Protein AF-A0A522EUQ6-F1 (afdb_monomer)

Mean predicted aligned error: 9.96 Å

Sequence (94 aa):
MQTTETKQTPEKKFKAGAISATVWKNDGQKGSYKSVQLTRSFRDKAEKWKTTSSFRVTDLPKVALVANKAYEYLVINDGKQADSHDVEEIEDLL

Nearest PDB structures (foldseek):
  3hty-assembly4_D  TM=6.068E-01  e=5.707E-01  Bacteroides thetaiotaomicron VPI-5482
  3d2l-assembly1_A  TM=3.598E-01  e=3.786E-01  Exiguobacterium sibiricum 255-15
  8cht-assembly4_D  TM=3.993E-01  e=1.640E+00  Homo sapiens
  5tik-assembly3_C  TM=3.896E-01  e=2.331E+00  Plasmodium falciparum 3D7
  7pi2-assembly4_J  TM=3.970E-01  e=5.957E+00  Plasmodium falciparum 3D7

Radius of gyration: 18.84 Å; Cα contacts (8 Å, |Δi|>4): 112; chains: 1; bounding box: 29×41×67 Å

Structure (mmCIF, N/CA/C/O backbone):
data_AF-A0A522EUQ6-F1
#
_entry.id   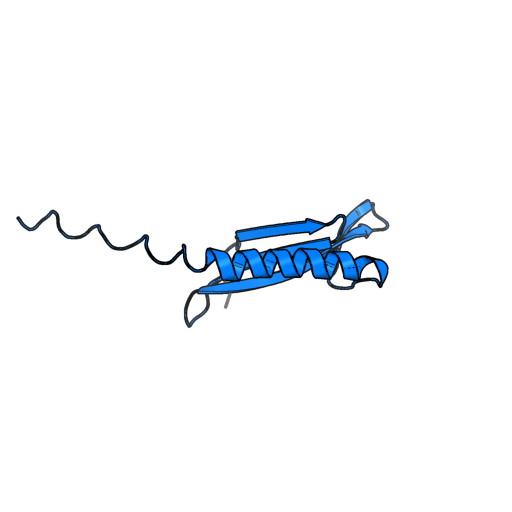AF-A0A522EUQ6-F1
#
loop_
_atom_site.group_PDB
_atom_site.id
_atom_site.type_symbol
_atom_site.label_atom_id
_atom_site.label_alt_id
_atom_site.label_comp_id
_atom_site.label_asym_id
_atom_site.label_entity_id
_atom_site.label_seq_id
_atom_site.pdbx_PDB_ins_code
_atom_site.Cartn_x
_atom_site.Cartn_y
_atom_site.Cartn_z
_atom_site.occupancy
_atom_site.B_iso_or_equiv
_atom_site.auth_seq_id
_atom_site.auth_comp_id
_atom_site.auth_asym_id
_atom_site.auth_atom_id
_atom_site.pdbx_PDB_model_num
ATOM 1 N N . MET A 1 1 ? 0.881 30.852 3.147 1.00 39.62 1 MET A N 1
ATOM 2 C CA . MET A 1 1 ? 0.655 29.991 4.325 1.00 39.62 1 MET A CA 1
ATOM 3 C C . MET A 1 1 ? 1.409 28.696 4.073 1.00 39.62 1 MET A C 1
ATOM 5 O O . MET A 1 1 ? 1.020 27.958 3.181 1.00 39.62 1 MET A O 1
ATOM 9 N N . GLN A 1 2 ? 2.558 28.499 4.720 1.00 33.56 2 GLN A N 1
ATOM 10 C CA . GLN A 1 2 ? 3.350 27.273 4.579 1.00 33.56 2 GLN A CA 1
ATOM 11 C C . GLN A 1 2 ? 2.752 26.229 5.523 1.00 33.56 2 GLN A C 1
ATOM 13 O O . GLN A 1 2 ? 2.841 26.376 6.737 1.00 33.56 2 GLN A O 1
ATOM 18 N N . THR A 1 3 ? 2.080 25.218 4.977 1.00 41.81 3 THR A N 1
ATOM 19 C CA . THR A 1 3 ? 1.713 24.018 5.732 1.00 41.81 3 THR A CA 1
ATOM 20 C C . THR A 1 3 ? 2.996 23.279 6.075 1.00 41.81 3 THR A C 1
ATOM 22 O O . THR A 1 3 ? 3.685 22.786 5.187 1.00 41.81 3 THR A O 1
ATOM 25 N N . THR A 1 4 ? 3.333 23.240 7.358 1.00 41.59 4 THR A N 1
ATOM 26 C CA . THR A 1 4 ? 4.375 22.377 7.909 1.00 41.59 4 THR A CA 1
ATOM 27 C C . THR A 1 4 ? 4.090 20.933 7.493 1.00 41.59 4 THR A C 1
ATOM 29 O O . THR A 1 4 ? 3.104 20.346 7.937 1.00 41.59 4 THR A O 1
ATOM 32 N N . GLU A 1 5 ? 4.917 20.366 6.610 1.00 48.22 5 GLU A N 1
ATOM 33 C CA . GLU A 1 5 ? 4.887 18.942 6.270 1.00 48.22 5 GLU A CA 1
ATOM 34 C C . GLU A 1 5 ? 5.374 18.141 7.482 1.00 48.22 5 GLU A C 1
ATOM 36 O O . GLU A 1 5 ? 6.545 17.779 7.598 1.00 48.22 5 GLU A O 1
ATOM 41 N N . THR A 1 6 ? 4.476 17.873 8.428 1.00 54.59 6 THR A N 1
ATOM 42 C CA . THR A 1 6 ? 4.728 16.870 9.457 1.00 54.59 6 THR A CA 1
ATOM 43 C C . THR A 1 6 ? 4.891 15.547 8.723 1.00 54.59 6 THR A C 1
ATOM 45 O O . THR A 1 6 ? 3.949 15.057 8.100 1.00 54.59 6 THR A O 1
ATOM 48 N N . LYS A 1 7 ? 6.111 15.002 8.716 1.00 58.16 7 LYS A N 1
ATOM 49 C CA . LYS A 1 7 ? 6.447 13.743 8.049 1.00 58.16 7 LYS A CA 1
ATOM 50 C C . LYS A 1 7 ? 5.663 12.609 8.708 1.00 58.16 7 LYS A C 1
ATOM 52 O O . LYS A 1 7 ? 6.133 11.984 9.655 1.00 58.16 7 LYS A O 1
ATOM 57 N N . GLN A 1 8 ? 4.453 12.374 8.210 1.00 74.69 8 GLN A N 1
ATOM 58 C CA . GLN A 1 8 ? 3.601 11.281 8.647 1.00 74.69 8 GLN A CA 1
ATOM 59 C C . GLN A 1 8 ? 4.374 9.984 8.412 1.00 74.69 8 GLN A C 1
ATOM 61 O O . GLN A 1 8 ? 4.913 9.752 7.327 1.00 74.69 8 GLN A O 1
ATOM 66 N N . THR A 1 9 ? 4.519 9.176 9.458 1.00 82.12 9 THR A N 1
ATOM 67 C CA . THR A 1 9 ? 5.195 7.880 9.366 1.00 82.12 9 THR A CA 1
ATOM 68 C C . THR A 1 9 ? 4.117 6.823 9.147 1.00 82.12 9 THR A C 1
ATOM 70 O O . THR A 1 9 ? 3.099 6.858 9.837 1.00 82.12 9 THR A O 1
ATOM 73 N N . PRO A 1 10 ? 4.279 5.902 8.183 1.00 90.81 10 PRO A N 1
ATOM 74 C CA . PRO A 1 10 ? 3.263 4.888 7.936 1.00 90.81 10 PRO A CA 1
ATOM 75 C C . PRO A 1 10 ? 3.097 3.992 9.168 1.00 90.81 10 PRO A C 1
ATOM 77 O O . PRO A 1 10 ? 4.070 3.416 9.651 1.00 90.81 10 PRO A O 1
ATOM 80 N N . GLU A 1 11 ? 1.858 3.841 9.634 1.00 93.62 11 GLU A N 1
ATOM 81 C CA . GLU A 1 11 ? 1.501 3.016 10.795 1.00 93.62 11 GLU A CA 1
ATOM 82 C C . GLU A 1 11 ? 1.748 1.531 10.498 1.00 93.62 11 GLU A C 1
ATOM 84 O O . GLU A 1 11 ? 2.326 0.794 11.298 1.00 93.62 11 GLU A O 1
ATOM 89 N N . LYS A 1 12 ? 1.352 1.078 9.301 1.00 95.88 12 LYS A N 1
ATOM 90 C CA . LYS A 1 12 ? 1.543 -0.310 8.870 1.00 95.88 12 LYS A CA 1
ATOM 91 C C . LYS A 1 12 ? 1.667 -0.416 7.359 1.00 95.88 12 LYS A C 1
ATOM 93 O O . LYS A 1 12 ? 1.065 0.350 6.614 1.00 95.88 12 LYS A O 1
ATOM 98 N N . LYS A 1 13 ? 2.414 -1.411 6.874 1.00 97.50 13 LYS A N 1
ATOM 99 C CA . LYS A 1 13 ? 2.505 -1.714 5.442 1.00 97.50 13 LYS A CA 1
ATOM 100 C C . LYS A 1 13 ? 2.400 -3.210 5.172 1.00 97.50 13 LYS A C 1
ATOM 102 O O . LYS A 1 13 ? 3.193 -3.990 5.693 1.00 97.50 13 LYS A O 1
ATOM 107 N N . PHE A 1 14 ? 1.470 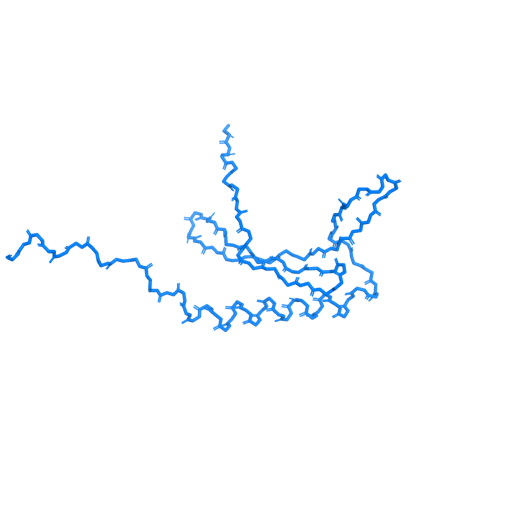-3.586 4.302 1.00 98.31 14 PHE A N 1
ATOM 108 C CA . PHE A 1 14 ? 1.291 -4.943 3.784 1.00 98.31 14 PHE A CA 1
ATOM 109 C C . PHE A 1 14 ? 1.832 -5.019 2.360 1.00 98.31 14 PHE A C 1
ATOM 111 O O . PHE A 1 14 ? 1.660 -4.077 1.584 1.00 98.31 14 PHE A O 1
ATOM 118 N N . LYS A 1 15 ? 2.498 -6.120 2.004 1.00 98.31 15 LYS A N 1
ATOM 119 C CA . LYS A 1 15 ? 3.102 -6.309 0.678 1.00 98.31 15 LYS A CA 1
ATOM 120 C C . LYS A 1 15 ? 2.782 -7.685 0.108 1.00 98.31 15 LYS A C 1
ATOM 122 O O . LYS A 1 15 ? 2.820 -8.676 0.826 1.00 98.31 15 LYS A O 1
ATOM 127 N N . ALA A 1 16 ? 2.561 -7.726 -1.201 1.00 98.31 16 ALA A N 1
ATOM 128 C CA . ALA A 1 16 ? 2.483 -8.937 -2.006 1.00 98.31 16 ALA A CA 1
ATOM 129 C C . ALA A 1 16 ? 3.238 -8.686 -3.323 1.00 98.31 16 ALA A C 1
ATOM 131 O O . ALA A 1 16 ? 2.714 -8.103 -4.277 1.00 98.31 16 ALA A O 1
ATOM 132 N N . GLY A 1 17 ? 4.516 -9.075 -3.359 1.00 96.56 17 GLY A N 1
ATOM 133 C CA . GLY A 1 17 ? 5.426 -8.737 -4.456 1.00 96.56 17 GLY A CA 1
ATOM 134 C C . GLY A 1 17 ? 5.567 -7.221 -4.636 1.00 96.56 17 GLY A C 1
ATOM 135 O O . GLY A 1 17 ? 5.909 -6.505 -3.698 1.00 96.56 17 GLY A O 1
ATOM 136 N N . ALA A 1 18 ? 5.286 -6.733 -5.847 1.00 97.50 18 ALA A N 1
ATOM 137 C CA . ALA A 1 18 ? 5.332 -5.311 -6.180 1.00 97.50 18 ALA A CA 1
ATOM 138 C C . ALA A 1 18 ? 4.167 -4.492 -5.596 1.00 97.50 18 ALA A C 1
ATOM 140 O O . ALA A 1 18 ? 4.240 -3.267 -5.605 1.00 97.50 18 ALA A O 1
ATOM 141 N N . ILE A 1 19 ? 3.096 -5.134 -5.120 1.00 98.62 19 ILE A N 1
ATOM 142 C CA . ILE A 1 19 ? 1.895 -4.452 -4.627 1.00 98.62 19 ILE A CA 1
ATOM 143 C C . ILE A 1 19 ? 1.994 -4.231 -3.126 1.00 98.62 19 ILE A C 1
ATOM 145 O O . ILE A 1 19 ? 2.448 -5.110 -2.391 1.00 98.62 19 ILE A O 1
ATOM 149 N N . SER A 1 20 ? 1.552 -3.066 -2.658 1.00 98.50 20 SER A N 1
ATOM 150 C CA . SER A 1 20 ? 1.481 -2.775 -1.233 1.00 98.50 20 SER A CA 1
ATOM 151 C C . SER A 1 20 ? 0.266 -1.946 -0.841 1.00 98.50 20 SER A C 1
ATOM 153 O O . SER A 1 20 ? -0.154 -1.082 -1.605 1.00 98.50 20 SER A O 1
ATOM 155 N N . ALA A 1 21 ? -0.247 -2.197 0.363 1.00 98.56 21 ALA A N 1
ATOM 156 C CA . ALA A 1 21 ? -1.209 -1.354 1.066 1.00 98.56 21 ALA A CA 1
ATOM 157 C C . ALA A 1 21 ? -0.497 -0.714 2.263 1.00 98.56 21 ALA A C 1
ATOM 159 O O . ALA A 1 21 ? 0.073 -1.427 3.089 1.00 98.56 21 ALA A O 1
ATOM 160 N N . THR A 1 22 ? -0.485 0.615 2.338 1.00 98.19 22 THR A N 1
ATOM 161 C CA . THR A 1 22 ? 0.144 1.370 3.432 1.00 98.19 22 THR A CA 1
ATOM 162 C C . THR A 1 22 ? -0.941 2.074 4.233 1.00 98.19 22 THR A C 1
ATOM 164 O O . THR A 1 22 ? -1.691 2.856 3.660 1.00 98.19 22 THR A O 1
ATOM 167 N N . VAL A 1 23 ? -1.039 1.763 5.521 1.00 97.12 23 VAL A N 1
ATOM 168 C CA . VAL A 1 23 ? -1.938 2.400 6.483 1.00 97.12 23 VAL A CA 1
ATOM 169 C C . VAL A 1 23 ? -1.240 3.626 7.060 1.00 97.12 23 VAL A C 1
ATOM 171 O O . VAL A 1 23 ? -0.089 3.537 7.494 1.00 97.12 23 VAL A O 1
ATOM 174 N N . TRP A 1 24 ? -1.943 4.750 7.071 1.00 95.25 24 TRP A N 1
ATOM 175 C CA . TRP A 1 24 ? -1.486 6.024 7.617 1.00 95.25 24 TRP A CA 1
ATOM 176 C C . TRP A 1 24 ? -2.440 6.477 8.712 1.00 95.25 24 TRP A C 1
ATOM 178 O O . TRP A 1 24 ? -3.650 6.449 8.488 1.00 95.25 24 TRP A O 1
ATOM 188 N N . LYS A 1 25 ? -1.899 6.943 9.838 1.00 91.94 25 LYS A N 1
ATOM 189 C CA . LYS A 1 25 ? -2.632 7.756 10.808 1.00 91.94 25 LYS A CA 1
ATOM 190 C C . LYS A 1 25 ? -2.443 9.212 10.406 1.00 91.94 25 LYS A C 1
ATOM 192 O O . LYS A 1 25 ? -1.311 9.656 10.283 1.00 91.94 25 LYS A O 1
ATOM 197 N N . ASN A 1 26 ? -3.532 9.915 10.139 1.00 88.44 26 ASN A N 1
ATOM 198 C CA . ASN A 1 26 ? -3.519 11.317 9.749 1.00 88.44 26 ASN A CA 1
ATOM 199 C C . ASN A 1 26 ? -4.206 12.145 10.825 1.00 88.44 26 ASN A C 1
ATOM 201 O O . ASN A 1 26 ? -5.221 11.715 11.369 1.00 88.44 26 ASN A O 1
ATOM 205 N N . ASP A 1 27 ? -3.727 13.363 11.040 1.00 87.75 27 ASP A N 1
ATOM 206 C CA . ASP A 1 27 ? -4.380 14.327 11.917 1.00 87.75 27 ASP A CA 1
ATOM 207 C C . ASP A 1 27 ? -5.245 15.276 11.082 1.00 87.75 27 ASP A C 1
ATOM 209 O O . ASP A 1 27 ? -4.785 15.882 10.112 1.00 87.75 27 ASP A O 1
ATOM 213 N N . 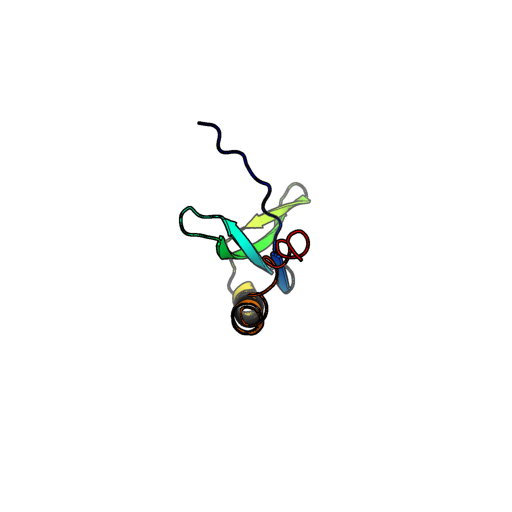GLY A 1 28 ? -6.531 15.369 11.422 1.00 84.50 28 GLY A N 1
ATOM 214 C CA . GLY A 1 28 ? -7.481 16.286 10.800 1.00 84.50 28 GLY A CA 1
ATOM 215 C C . GLY A 1 28 ? -8.082 17.250 11.818 1.00 84.50 28 GLY A C 1
ATOM 216 O O . GLY A 1 28 ? -8.009 17.033 13.023 1.00 84.50 28 GLY A O 1
ATOM 217 N N . GLN A 1 29 ? -8.759 18.296 11.334 1.00 85.44 29 GLN A N 1
ATOM 218 C CA . GLN A 1 29 ? -9.420 19.289 12.200 1.00 85.44 29 GLN A CA 1
ATOM 219 C C . GLN A 1 29 ? -10.463 18.682 13.158 1.00 85.44 29 GLN A C 1
ATOM 221 O O . GLN A 1 29 ? -10.785 19.284 14.173 1.00 85.44 29 GLN A O 1
ATOM 226 N N . LYS A 1 30 ? -11.006 17.503 12.827 1.00 86.00 30 LYS A N 1
ATOM 227 C CA . LYS A 1 30 ? -12.036 16.792 13.604 1.00 86.00 30 LYS A CA 1
ATOM 228 C C . LYS A 1 30 ? -11.486 15.596 14.394 1.00 86.00 30 LYS A C 1
ATOM 230 O O . LYS A 1 30 ? -12.268 14.767 14.846 1.00 86.00 30 LYS A O 1
ATOM 235 N N . GLY A 1 31 ? -10.164 15.487 14.522 1.00 87.88 31 GLY A N 1
ATOM 236 C CA . GLY A 1 31 ? -9.483 14.358 15.153 1.00 87.88 31 GLY A CA 1
ATOM 237 C C . GLY A 1 31 ? -8.668 13.521 14.168 1.00 87.88 31 GLY A C 1
ATOM 238 O O . GLY A 1 31 ? -8.680 13.751 12.952 1.00 87.88 31 GLY A O 1
ATOM 239 N N . SER A 1 32 ? -7.923 12.557 14.711 1.00 87.31 32 SER A N 1
ATOM 240 C CA . SER A 1 32 ? -7.096 11.658 13.909 1.00 87.31 32 SER A CA 1
ATOM 241 C C . SER A 1 32 ? -7.945 10.616 13.181 1.00 87.31 32 SER A C 1
ATOM 243 O O . SER A 1 32 ? -8.881 10.067 13.760 1.00 87.31 32 SER A O 1
ATOM 245 N N . TYR A 1 33 ? -7.593 10.296 11.941 1.00 89.38 33 TYR A N 1
ATOM 246 C CA . TYR A 1 33 ? -8.259 9.279 11.132 1.00 89.38 33 TYR A CA 1
ATOM 247 C C . TYR A 1 33 ? -7.235 8.411 10.403 1.00 89.38 33 TYR A C 1
ATOM 249 O O . TYR A 1 33 ? -6.139 8.862 10.066 1.00 89.3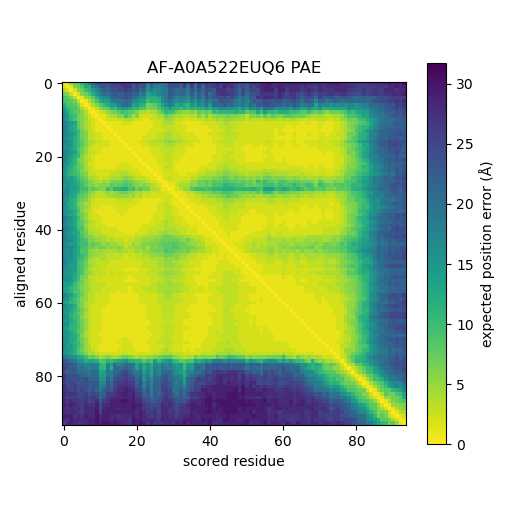8 33 TYR A O 1
ATOM 257 N N . LYS A 1 34 ? -7.594 7.154 10.130 1.00 92.31 34 LYS A N 1
ATOM 258 C CA . LYS A 1 34 ? -6.736 6.231 9.380 1.00 92.31 34 LYS A CA 1
ATOM 259 C C . LYS A 1 34 ? -7.102 6.226 7.897 1.00 92.31 34 LYS A C 1
ATOM 261 O O . LYS A 1 34 ? -8.269 6.331 7.529 1.00 92.31 34 LYS A O 1
ATOM 266 N N . SER A 1 35 ? -6.103 6.098 7.029 1.00 95.12 35 SER A N 1
ATOM 267 C CA . SER A 1 35 ? -6.285 5.955 5.577 1.00 95.12 35 SER A CA 1
ATOM 268 C C . SER A 1 35 ? -5.395 4.850 5.017 1.00 95.12 35 SER A C 1
ATOM 270 O O . SER A 1 35 ? -4.392 4.487 5.632 1.00 95.12 35 SER A O 1
ATOM 272 N N . VAL A 1 36 ? -5.744 4.311 3.845 1.00 97.31 36 VAL A N 1
ATOM 273 C CA . VAL A 1 36 ? -4.973 3.249 3.182 1.00 97.31 36 VAL A CA 1
ATOM 274 C C . VAL A 1 36 ? -4.579 3.678 1.774 1.00 97.31 36 VAL A C 1
ATOM 276 O O . VAL A 1 36 ? -5.432 4.013 0.957 1.00 97.31 36 VAL A O 1
ATOM 279 N N . GLN A 1 37 ? -3.286 3.605 1.462 1.00 98.06 37 GLN A N 1
ATOM 280 C CA . GLN A 1 37 ? -2.752 3.858 0.128 1.00 98.06 37 GLN A CA 1
ATOM 281 C C . GLN A 1 37 ? -2.288 2.556 -0.531 1.00 98.06 37 GLN A C 1
ATOM 283 O O . GLN A 1 37 ? -1.349 1.904 -0.062 1.00 98.06 37 GLN A O 1
ATOM 288 N N . LEU A 1 38 ? -2.909 2.209 -1.658 1.00 98.50 38 LEU A N 1
ATOM 289 C CA . LEU A 1 38 ? -2.486 1.103 -2.512 1.00 98.50 38 LEU A CA 1
ATOM 290 C C . LEU A 1 38 ? -1.472 1.590 -3.551 1.00 98.50 38 LEU A C 1
ATOM 292 O O . LEU A 1 38 ? -1.690 2.596 -4.223 1.00 98.50 38 LEU A O 1
ATOM 296 N N . THR A 1 39 ? -0.365 0.867 -3.707 1.00 98.50 39 THR A N 1
ATOM 297 C CA . THR A 1 39 ? 0.687 1.204 -4.677 1.00 98.50 39 THR A CA 1
ATOM 298 C C . THR A 1 39 ? 1.301 -0.035 -5.310 1.00 98.50 39 THR A C 1
ATOM 300 O O . THR A 1 39 ? 1.337 -1.109 -4.707 1.00 98.50 39 THR A O 1
ATOM 303 N N . ARG A 1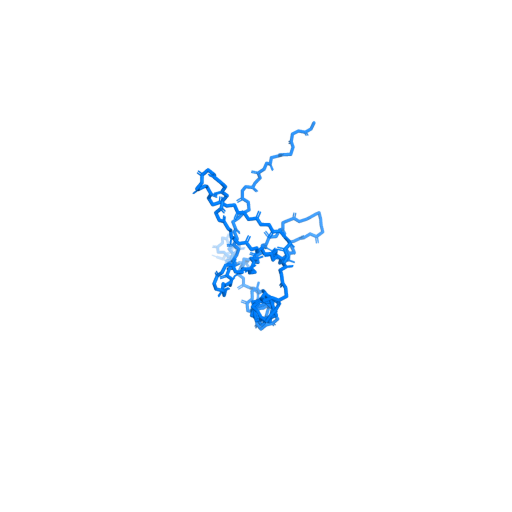 40 ? 1.838 0.137 -6.518 1.00 98.44 40 ARG A N 1
ATOM 304 C CA . ARG A 1 40 ? 2.689 -0.830 -7.214 1.00 98.44 40 ARG A CA 1
ATOM 305 C C . ARG A 1 40 ? 4.087 -0.259 -7.411 1.00 98.44 40 ARG A C 1
ATOM 307 O O . ARG A 1 40 ? 4.226 0.797 -8.023 1.00 98.44 40 ARG A O 1
ATOM 314 N N . SER A 1 41 ? 5.113 -0.964 -6.944 1.00 97.75 41 SER A N 1
ATOM 315 C CA . SER A 1 41 ? 6.517 -0.622 -7.178 1.00 97.75 41 SER A CA 1
ATOM 316 C C . SER A 1 41 ? 7.017 -1.177 -8.510 1.00 97.75 41 SER A C 1
ATOM 318 O O . SER A 1 41 ? 6.744 -2.323 -8.861 1.00 97.75 41 SER A O 1
ATOM 320 N N . PHE A 1 42 ? 7.791 -0.390 -9.246 1.00 96.69 42 PHE A N 1
ATOM 321 C CA . PHE A 1 42 ? 8.436 -0.813 -10.487 1.00 96.69 42 PHE A CA 1
ATOM 322 C C . PHE A 1 42 ? 9.770 -0.081 -10.668 1.00 96.69 42 PHE A C 1
ATOM 324 O O . PHE A 1 42 ? 9.985 0.967 -10.062 1.00 96.69 42 PHE A O 1
ATOM 331 N N . ARG A 1 43 ? 10.668 -0.632 -11.488 1.00 96.38 43 ARG A N 1
ATOM 332 C CA . ARG A 1 43 ? 11.869 0.080 -11.945 1.00 96.38 43 ARG A CA 1
ATOM 333 C C . ARG A 1 43 ? 11.563 0.787 -13.256 1.00 96.38 43 ARG A C 1
ATOM 335 O O . ARG A 1 43 ? 10.943 0.195 -14.140 1.00 96.38 43 ARG A O 1
ATOM 342 N N . ASP A 1 44 ? 11.954 2.050 -13.359 1.00 94.81 44 ASP A N 1
ATOM 343 C CA . ASP A 1 44 ? 11.862 2.795 -14.610 1.00 94.81 44 ASP A CA 1
ATOM 344 C C . ASP A 1 44 ? 13.072 2.542 -15.525 1.00 94.81 44 ASP A C 1
ATOM 346 O O . ASP A 1 44 ? 13.951 1.736 -15.220 1.00 94.81 44 ASP A O 1
ATOM 350 N N . LYS A 1 45 ? 13.109 3.231 -16.671 1.00 96.31 45 LYS A N 1
ATOM 351 C CA . LYS A 1 45 ? 14.194 3.108 -17.657 1.00 96.31 45 LYS A CA 1
ATOM 352 C C . LYS A 1 45 ? 15.564 3.552 -17.126 1.00 96.31 45 LYS A C 1
ATOM 354 O O . LYS A 1 45 ? 16.568 3.190 -17.719 1.00 96.31 45 LYS A O 1
ATOM 359 N N . ALA A 1 46 ? 15.602 4.335 -16.049 1.00 96.50 46 ALA A N 1
ATOM 360 C CA . ALA A 1 46 ? 16.826 4.790 -15.397 1.00 96.50 46 ALA A CA 1
ATOM 361 C C . ALA A 1 46 ? 17.187 3.913 -14.182 1.00 96.50 46 ALA A C 1
ATOM 363 O O . ALA A 1 46 ? 17.922 4.359 -13.305 1.00 96.50 46 ALA A O 1
ATOM 364 N N . GLU A 1 47 ? 16.611 2.707 -14.093 1.00 94.69 47 GLU A N 1
ATOM 365 C CA . GLU A 1 47 ? 16.755 1.756 -12.983 1.00 94.69 47 GLU A CA 1
ATOM 366 C C . GLU A 1 47 ? 16.319 2.294 -11.612 1.00 94.69 47 GLU A C 1
ATOM 368 O O . GLU A 1 47 ? 16.581 1.682 -10.572 1.00 94.69 47 GLU A O 1
ATOM 373 N N . LYS A 1 48 ? 15.579 3.407 -11.583 1.00 97.19 48 LYS A N 1
ATOM 374 C CA . LYS A 1 48 ? 15.085 3.994 -10.340 1.00 97.19 48 LYS A CA 1
ATOM 375 C C . LYS A 1 48 ? 13.781 3.326 -9.942 1.00 97.19 48 LYS A C 1
ATOM 377 O O . LYS A 1 48 ? 12.856 3.177 -10.745 1.00 97.19 48 LYS A O 1
ATOM 382 N N . TRP A 1 49 ? 13.689 2.947 -8.672 1.00 95.38 49 TRP A N 1
ATOM 383 C CA . TRP A 1 49 ? 12.440 2.472 -8.094 1.00 95.38 49 TRP A CA 1
ATOM 384 C C . TRP A 1 49 ? 11.423 3.610 -8.033 1.00 95.38 49 TRP A C 1
ATOM 386 O O . TRP A 1 49 ? 11.681 4.667 -7.461 1.00 95.38 49 TRP A O 1
ATOM 396 N N . LYS A 1 50 ? 10.246 3.368 -8.601 1.00 97.06 50 LYS A N 1
ATOM 397 C CA . LYS A 1 50 ? 9.087 4.255 -8.564 1.00 97.06 50 LYS A CA 1
ATOM 398 C C . LYS A 1 50 ? 7.865 3.498 -8.075 1.00 97.06 50 LYS A C 1
ATOM 400 O O . LYS A 1 50 ? 7.837 2.266 -8.074 1.00 97.06 50 LYS A O 1
ATOM 405 N N . THR A 1 51 ? 6.852 4.248 -7.664 1.00 97.38 51 THR A N 1
ATOM 406 C CA . THR A 1 51 ? 5.536 3.708 -7.322 1.00 97.38 51 THR A CA 1
ATOM 407 C C . THR A 1 51 ? 4.465 4.313 -8.224 1.00 97.38 51 THR A C 1
ATOM 409 O O . THR A 1 51 ? 4.649 5.387 -8.793 1.00 97.38 51 THR A O 1
ATOM 412 N N . THR A 1 52 ? 3.361 3.597 -8.408 1.00 98.00 52 THR A N 1
ATOM 413 C CA . THR A 1 52 ? 2.180 4.062 -9.145 1.00 98.00 52 THR A CA 1
ATOM 414 C C . THR A 1 52 ? 0.910 3.548 -8.470 1.00 98.00 52 THR A C 1
ATOM 416 O O . THR A 1 52 ? 0.946 2.525 -7.783 1.00 98.00 52 THR A O 1
ATOM 419 N N . SER A 1 53 ? -0.205 4.244 -8.676 1.00 97.25 53 SER A N 1
ATOM 420 C CA . SER A 1 53 ? -1.561 3.809 -8.324 1.00 97.25 53 SER A CA 1
ATOM 421 C C . SER A 1 53 ? -2.277 3.087 -9.478 1.00 97.25 53 SER A C 1
ATOM 423 O O . SER A 1 53 ? -3.448 2.744 -9.353 1.00 97.25 53 SER A O 1
ATOM 425 N N . SER A 1 54 ? -1.593 2.833 -10.602 1.00 97.88 54 SER A N 1
ATOM 426 C CA . SER A 1 54 ? -2.125 2.049 -11.723 1.00 97.88 54 SER A CA 1
ATOM 427 C C . SER A 1 54 ? -1.746 0.568 -11.615 1.00 97.88 54 SER A C 1
ATOM 429 O O . SER A 1 54 ? -0.562 0.203 -11.540 1.00 97.88 54 SER A O 1
ATOM 431 N N . PHE A 1 55 ? -2.759 -0.293 -11.694 1.00 98.19 55 PHE A N 1
ATOM 432 C CA . PHE A 1 55 ? -2.643 -1.745 -11.553 1.00 98.19 55 PHE A CA 1
ATOM 433 C C . PHE A 1 55 ? -2.973 -2.464 -12.863 1.00 98.19 55 PHE A C 1
ATOM 435 O O . PHE A 1 55 ? -3.819 -2.020 -13.636 1.00 98.19 55 PHE A O 1
ATOM 442 N N . ARG A 1 56 ? -2.292 -3.581 -13.118 1.00 97.81 56 ARG A N 1
ATOM 443 C CA . ARG A 1 56 ? -2.577 -4.501 -14.226 1.00 97.81 56 ARG A CA 1
ATOM 444 C C . ARG A 1 56 ? -3.522 -5.603 -13.753 1.00 97.81 56 ARG A C 1
ATOM 446 O O . ARG A 1 56 ? -3.632 -5.853 -12.557 1.00 97.81 56 ARG A O 1
ATOM 453 N N . VAL A 1 57 ? -4.119 -6.346 -14.685 1.00 98.50 57 VAL A N 1
ATOM 454 C CA . VAL A 1 57 ? -4.983 -7.501 -14.361 1.00 98.50 57 VAL A CA 1
ATOM 455 C C . VAL A 1 57 ? -4.270 -8.506 -13.443 1.00 98.50 57 VAL A C 1
ATOM 457 O O . VAL A 1 57 ? -4.834 -8.959 -12.453 1.00 98.50 57 VAL A O 1
ATOM 460 N N . THR A 1 58 ? -2.986 -8.775 -13.695 1.00 98.06 58 THR A N 1
ATOM 461 C CA . THR A 1 58 ? -2.151 -9.676 -12.878 1.00 98.06 58 THR A CA 1
ATOM 462 C C . THR A 1 58 ? -1.862 -9.159 -11.466 1.00 98.06 58 THR A C 1
ATOM 464 O O . THR A 1 58 ? -1.413 -9.920 -10.609 1.00 98.06 58 THR A O 1
ATOM 467 N N . ASP A 1 59 ? -2.066 -7.864 -11.224 1.00 98.44 59 ASP A N 1
ATOM 468 C CA . ASP A 1 59 ? -1.870 -7.249 -9.915 1.00 98.44 59 ASP A CA 1
ATOM 469 C C . ASP A 1 59 ? -3.124 -7.377 -9.044 1.00 98.44 59 ASP A C 1
ATOM 471 O O . ASP A 1 59 ? -3.004 -7.376 -7.821 1.00 98.44 59 ASP A O 1
ATOM 475 N N . LEU A 1 60 ? -4.313 -7.528 -9.642 1.00 98.50 60 LEU A N 1
ATOM 476 C CA . LEU A 1 60 ? -5.593 -7.476 -8.927 1.00 98.50 60 LEU A CA 1
ATOM 477 C C . LEU A 1 60 ? -5.720 -8.508 -7.794 1.00 98.50 60 LEU A C 1
ATOM 479 O O . LEU A 1 60 ? -6.121 -8.105 -6.702 1.00 98.50 60 LEU A O 1
ATOM 483 N N . PRO A 1 61 ? -5.306 -9.786 -7.950 1.00 98.62 61 PRO A N 1
ATOM 484 C CA . PRO A 1 61 ? -5.347 -10.734 -6.833 1.00 98.62 61 PRO A CA 1
ATOM 485 C C . PRO A 1 61 ? -4.461 -10.298 -5.657 1.00 98.62 61 PRO A C 1
ATOM 487 O O . PRO A 1 61 ? -4.809 -10.484 -4.493 1.00 98.62 61 PRO A O 1
ATOM 490 N N . LYS A 1 62 ? -3.319 -9.665 -5.952 1.00 98.62 62 LYS A N 1
ATOM 491 C CA . LYS A 1 62 ? -2.391 -9.151 -4.936 1.00 98.62 62 LYS A CA 1
ATOM 492 C C . LYS A 1 62 ? -2.939 -7.892 -4.273 1.00 98.62 62 LYS A C 1
ATOM 494 O O . LYS A 1 62 ? -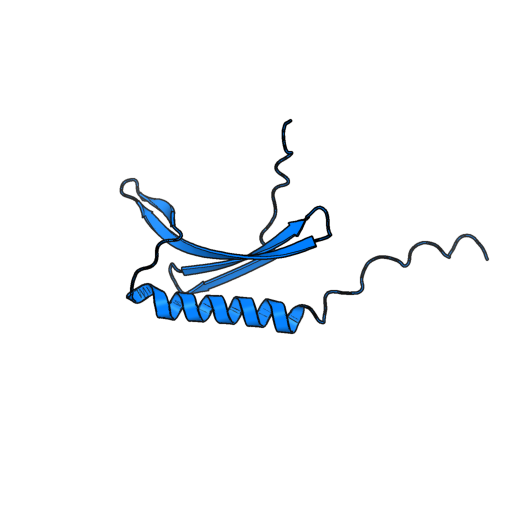2.784 -7.751 -3.066 1.00 98.62 62 LYS A O 1
ATOM 499 N N . VAL A 1 63 ? -3.587 -7.010 -5.041 1.00 98.69 63 VAL A N 1
ATOM 500 C CA . VAL A 1 63 ? -4.305 -5.834 -4.524 1.00 98.69 63 VAL A CA 1
ATOM 501 C C . VAL A 1 63 ? -5.388 -6.273 -3.543 1.00 98.69 63 VAL A C 1
ATOM 503 O O . VAL A 1 63 ? -5.394 -5.790 -2.415 1.00 98.69 63 VAL A O 1
ATOM 506 N N . ALA A 1 64 ? -6.238 -7.227 -3.933 1.00 98.75 64 ALA A N 1
ATOM 507 C CA . ALA A 1 64 ? -7.284 -7.767 -3.068 1.00 98.75 64 ALA A CA 1
ATOM 508 C C . ALA A 1 64 ? -6.702 -8.345 -1.769 1.00 98.75 64 ALA A C 1
ATOM 510 O O . ALA A 1 64 ? -7.171 -8.021 -0.681 1.00 98.75 64 ALA A O 1
ATOM 511 N N . LEU A 1 65 ? -5.620 -9.126 -1.864 1.00 98.81 65 LEU A N 1
ATOM 512 C CA . LEU A 1 65 ? -4.952 -9.695 -0.694 1.00 98.81 65 LEU A CA 1
ATOM 513 C C . LEU A 1 65 ? -4.447 -8.618 0.278 1.00 98.81 65 LEU A C 1
ATOM 515 O O . LEU A 1 65 ? -4.723 -8.695 1.475 1.00 98.81 65 LEU A O 1
ATOM 519 N N . VAL A 1 66 ? -3.706 -7.613 -0.208 1.00 98.75 66 VAL A N 1
ATOM 520 C CA . VAL A 1 66 ? -3.166 -6.570 0.683 1.00 98.75 66 VAL A CA 1
ATOM 521 C C . VAL A 1 66 ? -4.255 -5.636 1.212 1.00 98.75 66 VAL A C 1
ATOM 523 O O . VAL A 1 66 ? -4.124 -5.153 2.334 1.00 98.75 66 VAL A O 1
ATOM 526 N N . ALA A 1 67 ? -5.329 -5.408 0.449 1.00 98.56 67 ALA A N 1
ATOM 527 C CA . ALA A 1 67 ? -6.489 -4.643 0.898 1.00 98.56 67 ALA A CA 1
ATOM 528 C C . ALA A 1 67 ? -7.222 -5.370 2.033 1.00 98.56 67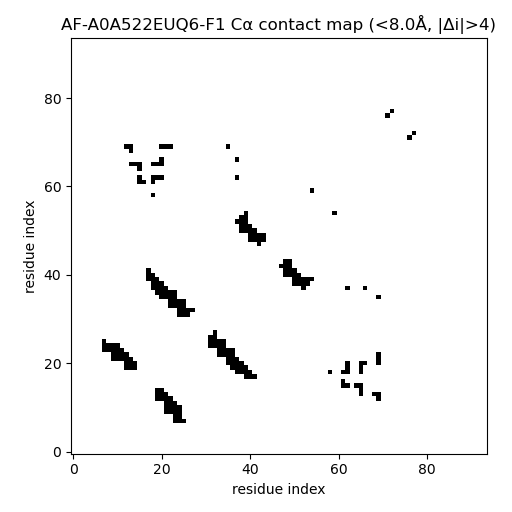 ALA A C 1
ATOM 530 O O . ALA A 1 67 ? -7.472 -4.767 3.073 1.00 98.56 67 ALA A O 1
ATOM 531 N N . ASN A 1 68 ? -7.458 -6.678 1.889 1.00 98.44 68 ASN A N 1
ATOM 532 C CA . ASN A 1 68 ? -8.056 -7.499 2.942 1.00 98.44 68 ASN A CA 1
ATOM 533 C C . ASN A 1 68 ? -7.198 -7.505 4.211 1.00 98.44 68 ASN A C 1
ATOM 535 O O . ASN A 1 68 ? -7.732 -7.380 5.306 1.00 98.44 68 ASN A O 1
ATOM 539 N N . LYS A 1 69 ? -5.865 -7.577 4.083 1.00 98.25 69 LYS A N 1
ATOM 540 C CA . LYS A 1 69 ? -4.957 -7.491 5.239 1.00 98.25 69 LYS A CA 1
ATOM 541 C C . LYS A 1 69 ? -4.956 -6.124 5.916 1.00 98.25 69 LYS A C 1
ATOM 543 O O . LYS A 1 69 ? -4.874 -6.061 7.139 1.00 98.25 69 LYS A O 1
ATOM 548 N N . ALA A 1 70 ? -5.071 -5.043 5.148 1.00 97.81 70 ALA A N 1
ATOM 549 C CA . ALA A 1 70 ? -5.228 -3.710 5.718 1.00 97.81 70 ALA A CA 1
ATOM 550 C C . ALA A 1 70 ? -6.566 -3.566 6.454 1.00 97.81 70 ALA A C 1
ATOM 552 O O . ALA A 1 70 ? -6.588 -3.039 7.561 1.00 97.81 70 ALA A O 1
ATOM 553 N N . TYR A 1 71 ? -7.654 -4.081 5.878 1.00 97.19 71 TYR A N 1
ATOM 554 C CA . TYR A 1 71 ? -8.968 -4.095 6.517 1.00 97.19 71 TYR A CA 1
ATOM 555 C C . TYR A 1 71 ? -8.965 -4.909 7.815 1.00 97.19 71 TYR A C 1
ATOM 557 O O . TYR A 1 71 ? -9.387 -4.400 8.846 1.00 97.19 71 TYR A O 1
ATOM 565 N N . GLU A 1 72 ? -8.424 -6.132 7.785 1.00 97.00 72 GLU A N 1
ATOM 566 C CA . GLU A 1 72 ? -8.258 -6.990 8.964 1.00 97.00 72 GLU A CA 1
ATOM 567 C C . GLU A 1 72 ? -7.498 -6.251 10.073 1.00 97.00 72 GLU A C 1
ATOM 569 O O . GLU A 1 72 ? -7.945 -6.210 11.214 1.00 97.00 72 GLU A O 1
ATOM 574 N N . TYR A 1 73 ? -6.385 -5.600 9.727 1.00 95.75 73 TYR A N 1
ATOM 575 C CA . TYR A 1 73 ? -5.605 -4.810 10.674 1.00 95.75 73 TYR A CA 1
ATOM 576 C C . TYR A 1 73 ? -6.392 -3.651 11.279 1.00 95.75 73 TYR A C 1
ATOM 578 O O . TYR A 1 73 ? -6.321 -3.460 12.486 1.00 95.75 73 TYR A O 1
ATOM 586 N N . LEU A 1 74 ? -7.120 -2.889 10.464 1.00 94.19 74 LEU A N 1
ATOM 587 C CA . LEU A 1 74 ? -7.894 -1.743 10.935 1.00 94.19 74 LEU A CA 1
ATOM 588 C C . LEU A 1 74 ? -9.051 -2.197 11.827 1.00 94.19 74 LEU A C 1
ATOM 590 O O . LEU A 1 74 ? -9.144 -1.785 12.972 1.00 94.19 74 LEU A O 1
ATOM 594 N N . VAL A 1 75 ? -9.880 -3.123 11.354 1.00 94.50 75 VAL A N 1
ATOM 595 C CA . VAL A 1 75 ? -11.113 -3.5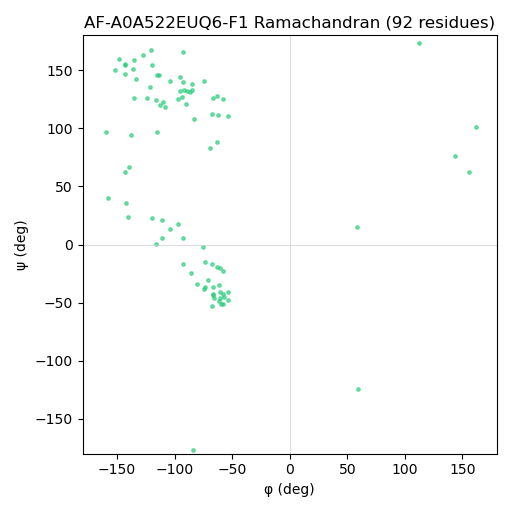02 12.054 1.00 94.50 75 VAL A CA 1
ATOM 596 C C . VAL A 1 75 ? -10.852 -4.352 13.293 1.00 94.50 75 VAL A C 1
ATOM 598 O O . VAL A 1 75 ? -11.538 -4.186 14.297 1.00 94.50 75 VAL A O 1
ATOM 601 N N . ILE A 1 76 ? -9.863 -5.250 13.259 1.00 91.94 76 ILE A N 1
ATOM 602 C CA . ILE A 1 76 ? -9.571 -6.111 14.412 1.00 91.94 76 ILE A CA 1
ATOM 603 C C . ILE A 1 76 ? -8.730 -5.369 15.461 1.00 91.94 76 ILE A C 1
ATOM 605 O O . ILE A 1 76 ? -8.912 -5.608 16.654 1.00 91.94 76 ILE A O 1
ATOM 609 N N . ASN A 1 77 ? -7.828 -4.459 15.060 1.00 76.12 77 ASN A N 1
ATOM 610 C CA . ASN A 1 77 ? -6.979 -3.745 16.023 1.00 76.12 77 ASN A CA 1
ATOM 611 C C . ASN A 1 77 ? -7.545 -2.406 16.506 1.00 76.12 77 ASN A C 1
ATOM 613 O O . ASN A 1 77 ? -7.072 -1.932 17.538 1.00 76.12 77 ASN A O 1
ATOM 617 N N . ASP A 1 78 ? -8.536 -1.803 15.840 1.00 63.38 78 ASP A N 1
ATOM 618 C CA . ASP A 1 78 ? -9.152 -0.558 16.331 1.00 63.38 78 ASP A CA 1
ATOM 619 C C . ASP A 1 78 ? -9.807 -0.741 17.717 1.00 63.38 78 ASP A C 1
ATOM 621 O O . ASP A 1 78 ? -9.906 0.218 18.475 1.00 63.38 78 ASP A O 1
ATOM 625 N N . GLY A 1 79 ? -10.125 -1.976 18.127 1.00 51.97 79 GLY A N 1
ATOM 626 C CA . GLY A 1 79 ? -10.570 -2.294 19.491 1.00 51.97 79 GLY A CA 1
ATOM 627 C C . GLY A 1 79 ? -9.477 -2.312 20.574 1.00 51.97 79 GLY A C 1
ATOM 628 O O . GLY A 1 79 ? -9.794 -2.572 21.729 1.00 51.97 79 GLY A O 1
ATOM 629 N N . LYS A 1 80 ? -8.196 -2.089 20.238 1.00 52.81 80 LYS A N 1
ATOM 630 C CA . LYS A 1 80 ? -7.063 -2.140 21.193 1.00 52.81 80 LYS A CA 1
ATOM 631 C C . LYS A 1 80 ? -6.337 -0.806 21.389 1.00 52.81 80 LYS A C 1
ATOM 633 O O . LYS A 1 80 ? -5.347 -0.770 22.110 1.00 52.81 80 LYS A O 1
ATOM 638 N N . GLN A 1 81 ? -6.767 0.264 20.719 1.00 48.34 81 GLN A N 1
ATOM 639 C CA . GLN A 1 81 ? -6.025 1.532 20.648 1.00 48.34 81 GLN A CA 1
ATOM 640 C C . GLN A 1 81 ? -6.794 2.736 21.222 1.00 48.34 81 GLN A C 1
ATOM 642 O O . GLN A 1 81 ? -6.494 3.876 20.876 1.00 48.34 81 GLN A O 1
ATOM 647 N N . ALA A 1 82 ? -7.763 2.480 22.102 1.00 47.41 82 ALA A N 1
ATOM 648 C CA . ALA A 1 82 ? -8.365 3.469 22.991 1.00 47.41 82 ALA A CA 1
ATOM 649 C C . ALA A 1 82 ? -8.013 3.063 24.428 1.00 47.41 82 ALA A C 1
ATOM 651 O O . ALA A 1 82 ? -8.603 2.119 24.933 1.00 47.41 82 ALA A O 1
ATOM 652 N N . ASP A 1 83 ? -6.960 3.676 24.975 1.00 47.62 83 ASP A N 1
ATOM 653 C CA . ASP A 1 83 ? -6.612 3.809 26.406 1.00 47.62 83 ASP A CA 1
ATOM 654 C C . ASP A 1 83 ? -5.100 3.719 26.604 1.00 47.62 83 ASP A C 1
ATOM 656 O O . ASP A 1 83 ? -4.528 2.729 27.053 1.00 47.62 83 ASP A O 1
ATOM 660 N N . SER A 1 84 ? -4.431 4.809 26.256 1.00 49.72 84 SER A N 1
ATOM 661 C CA . SER A 1 84 ? -3.210 5.213 26.940 1.00 49.72 84 SER A CA 1
ATOM 662 C C . SER A 1 84 ? -3.051 6.693 26.644 1.00 49.72 84 SER A C 1
ATOM 664 O O . SER A 1 84 ? -2.644 7.013 25.528 1.00 49.72 84 SER A O 1
ATOM 666 N N . HIS A 1 85 ? -3.499 7.543 27.564 1.00 49.44 85 HIS A N 1
ATOM 667 C CA . HIS A 1 85 ? -3.071 8.916 27.884 1.00 49.44 85 HIS A CA 1
ATOM 668 C C . HIS A 1 85 ? -4.221 9.535 28.690 1.00 49.44 85 HIS A C 1
ATOM 670 O O . HIS A 1 85 ? -5.256 9.811 28.100 1.00 49.44 85 HIS A O 1
ATOM 676 N N . ASP A 1 86 ? -4.048 9.583 30.020 1.00 48.84 86 ASP A N 1
ATOM 677 C CA . ASP A 1 86 ? -4.634 10.523 31.005 1.00 48.84 86 ASP A CA 1
ATOM 678 C C . ASP A 1 86 ? -4.671 9.865 32.406 1.00 48.84 86 ASP A C 1
ATOM 680 O O . ASP A 1 86 ? -5.732 9.628 32.976 1.00 48.84 86 ASP 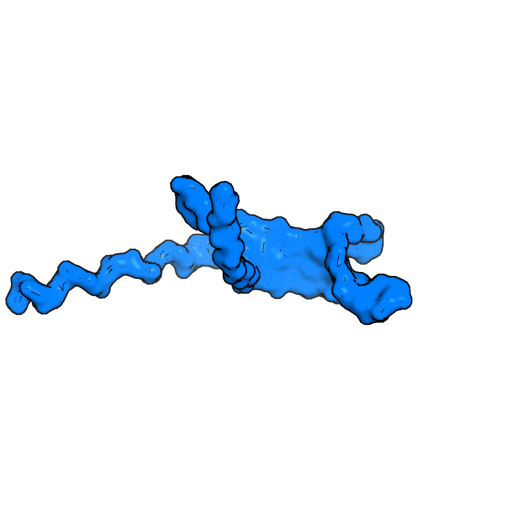A O 1
ATOM 684 N N . VAL A 1 87 ? -3.501 9.525 32.971 1.00 50.47 87 VAL A N 1
ATOM 685 C CA . VAL A 1 87 ? -3.354 9.272 34.421 1.00 50.47 87 VAL A CA 1
ATOM 686 C C . VAL A 1 87 ? -1.994 9.801 34.897 1.00 50.47 87 VAL A C 1
ATOM 688 O O . VAL A 1 87 ? -1.135 9.043 35.325 1.00 50.47 87 VAL A O 1
ATOM 691 N N . GLU A 1 88 ? -1.773 11.109 34.788 1.00 50.06 88 GLU A N 1
ATOM 692 C CA . GLU A 1 88 ? -0.707 11.810 35.524 1.00 50.06 88 GLU A CA 1
ATOM 693 C C . GLU A 1 88 ? -1.245 13.164 36.016 1.00 50.06 88 GLU A C 1
ATOM 695 O O . GLU A 1 88 ? -0.831 14.208 35.531 1.00 50.06 88 GLU A O 1
ATOM 700 N N . GLU A 1 89 ? -2.216 13.170 36.944 1.00 53.25 89 GLU A N 1
ATOM 701 C CA . GLU A 1 89 ? -2.558 14.402 37.687 1.00 53.25 89 GLU A CA 1
ATOM 702 C C . GLU A 1 89 ? -3.276 14.168 39.039 1.00 53.25 89 GLU A C 1
ATOM 704 O O . GLU A 1 89 ? -4.206 14.897 39.370 1.00 53.25 89 GLU A O 1
ATOM 709 N N . ILE A 1 90 ? -2.903 13.161 39.851 1.00 53.50 90 ILE A N 1
ATOM 710 C CA . ILE A 1 90 ? -3.470 13.044 41.222 1.00 53.50 90 ILE A CA 1
ATOM 711 C C . ILE A 1 90 ? -2.476 12.560 42.305 1.00 53.50 90 ILE A C 1
ATOM 713 O O . ILE A 1 90 ? -2.879 11.865 43.232 1.00 53.50 90 ILE A O 1
ATOM 717 N N . GLU A 1 91 ? -1.192 12.930 42.247 1.00 51.53 91 GLU A N 1
ATOM 718 C CA . GLU A 1 91 ? -0.252 12.653 43.363 1.00 51.53 91 GLU A CA 1
ATOM 719 C C . GLU A 1 91 ? 0.227 13.889 44.148 1.00 51.53 91 GLU A C 1
ATOM 721 O O . GLU A 1 91 ? 1.003 13.734 45.080 1.00 51.53 91 GLU A O 1
ATOM 726 N N . ASP A 1 92 ? -0.297 15.091 43.877 1.00 54.94 92 ASP A N 1
ATOM 727 C CA . ASP A 1 92 ? 0.108 16.328 44.584 1.00 54.94 92 ASP A CA 1
ATOM 728 C C . ASP A 1 92 ? -0.978 16.923 45.513 1.00 54.94 92 ASP A C 1
ATOM 730 O O . ASP A 1 92 ? -0.938 18.105 45.859 1.00 54.94 92 ASP A O 1
ATOM 734 N N . LEU A 1 93 ? -1.972 16.131 45.944 1.00 53.44 93 LEU A N 1
ATOM 735 C CA . LEU A 1 93 ? -3.058 16.634 46.809 1.00 53.44 93 LEU A CA 1
ATOM 736 C C . LEU A 1 93 ? -3.529 15.691 47.934 1.00 53.44 93 LEU A C 1
ATOM 738 O O . LEU A 1 93 ? -4.642 15.859 48.437 1.00 53.44 93 LEU A O 1
ATOM 742 N N . LEU A 1 94 ? -2.688 14.748 48.375 1.00 49.66 94 LEU A N 1
ATOM 743 C CA . LEU A 1 94 ? -2.916 13.966 49.601 1.00 49.66 94 LEU A CA 1
ATOM 744 C C . LEU A 1 94 ? -1.712 14.002 50.544 1.00 49.66 94 LEU A C 1
ATOM 746 O O . LEU A 1 94 ? -0.592 13.702 50.082 1.00 49.66 94 LEU A O 1
#

Foldseek 3Di:
DDDPPPPFDFPDWDDDVQKIKTWTWDADPVGIDIDIDIWGWDQDPVRDIDIDPDDDPVCVVVSVVNVVVVVCCCPVCVVPPPDDDDDDDPPPPD

Solvent-accessible surface area (backbone atoms only — not comparable to full-atom values): 6073 Å² total; per-residue (Å²): 134,85,78,78,80,73,82,72,64,70,74,45,75,39,72,45,87,51,29,33,26,34,32,33,66,43,84,49,100,89,48,72,48,77,48,76,48,64,36,32,52,47,66,48,99,82,71,44,80,44,71,39,81,75,79,53,81,88,41,48,69,38,48,52,52,24,48,51,53,50,48,51,51,49,69,67,46,61,82,72,75,81,86,85,86,89,88,86,88,82,84,89,84,125

Secondary structure (DSSP, 8-state):
-------PPEEEEEEETTEEEEEEEEEETTEEEEEEEEEEEEE-TTS-EEEES---GGGHHHHHHHHHHHHHHHHHHGGGSS--S---S-SS--

pLDDT: mean 83.46, std 20.48, range [33.56, 98.81]